Protein AF-A0A368ZW59-F1 (afdb_monomer)

Nearest PDB structures (foldseek):
  4uy3-assem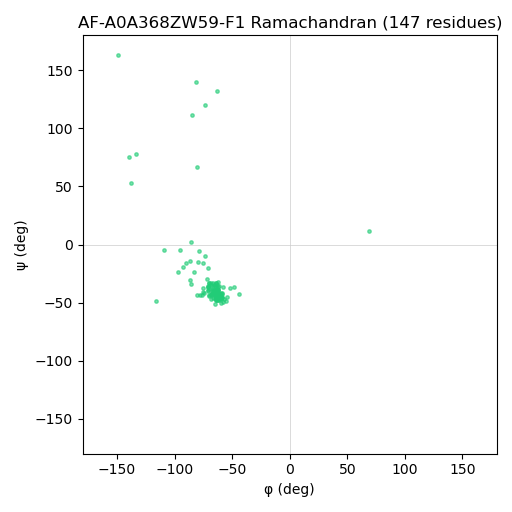bly1_A  TM=4.293E-01  e=5.725E+00  Staphylococcus aureus

Secondary structure (DSSP, 8-state):
--HHHHHHHHHS-SSHHHHHHHHHHHHHHHHHHHH-TT-HHHHHHHHHHHHHTT-HHHHHHHHHHHHHHHHHHHHHHHHHHHHHHHHHHHHHHHHHHHHHIIIIIHHHHHHH-TTS-HHHHHHHHHHHHHHHHHHHHHHHHHHHHHTT-

Sequence (149 aa):
MCIARACAMAGSPQSDENLMYAYETLAKANTMIHQSSQAGEITDALEFLMNSAGTMGLITSGKEQAQWHLDERRYKAEKRRSQVDRWLTAVFGIVGAAGLADLVVQPLLKATHPDWVDWFTGLSAFAFASLAVILFVILISVVNTIRKE

Solvent-accessible surface area (backbone atoms only — not comparable to full-atom values): 7930 Å² total; per-residue (Å²): 134,62,66,69,56,29,34,50,28,23,73,61,57,89,44,71,66,48,30,52,50,16,36,54,53,42,51,51,52,56,46,56,68,73,66,49,84,87,39,61,71,58,41,50,51,49,51,49,52,33,50,75,68,61,43,57,76,42,44,61,54,21,38,52,44,22,50,51,53,52,52,51,50,52,51,52,50,52,51,52,51,53,51,52,52,54,50,51,52,52,53,51,50,52,52,49,27,51,50,45,9,63,73,51,38,30,59,51,46,45,74,75,48,70,89,58,58,71,70,61,48,51,54,50,16,41,53,51,29,44,50,52,50,52,51,51,52,51,51,53,49,53,55,54,52,66,72,70,108

Organism: NCBI:txid491950

Structure (mmCIF, N/CA/C/O backbone):
data_AF-A0A368ZW59-F1
#
_entry.id   AF-A0A368ZW59-F1
#
loop_
_atom_site.group_PDB
_atom_site.id
_atom_site.type_symbol
_atom_site.label_atom_id
_atom_site.label_alt_id
_atom_site.label_comp_id
_atom_site.label_asym_id
_atom_site.label_entity_id
_atom_site.label_seq_id
_atom_site.pdbx_PDB_ins_code
_atom_site.Cartn_x
_atom_site.Cartn_y
_atom_site.Cartn_z
_atom_site.occupancy
_atom_site.B_iso_or_equiv
_atom_site.auth_seq_id
_atom_site.auth_comp_id
_atom_site.auth_asym_id
_atom_site.auth_atom_id
_atom_site.pdbx_PDB_model_num
ATOM 1 N N . MET A 1 1 ? -11.604 -4.730 34.213 1.00 49.47 1 MET A N 1
ATOM 2 C CA . MET A 1 1 ? -10.753 -4.166 33.137 1.00 49.47 1 MET A CA 1
ATOM 3 C C . MET A 1 1 ? -11.404 -2.876 32.655 1.00 49.47 1 MET A C 1
ATOM 5 O O . MET A 1 1 ? -12.592 -2.899 32.372 1.00 49.47 1 MET A O 1
ATOM 9 N N . CYS A 1 2 ? -10.691 -1.745 32.681 1.00 71.81 2 CYS A N 1
ATOM 10 C CA . CYS A 1 2 ? -11.314 -0.416 32.633 1.00 71.81 2 CYS A CA 1
ATOM 11 C C . CYS A 1 2 ? -11.594 0.052 31.199 1.00 71.81 2 CYS A C 1
ATOM 13 O O . CYS A 1 2 ? -10.662 0.410 30.481 1.00 71.81 2 CYS A O 1
ATOM 15 N N . ILE A 1 3 ? -12.873 0.132 30.826 1.00 72.31 3 ILE A N 1
ATOM 16 C CA . ILE A 1 3 ? -13.352 0.728 29.566 1.00 72.31 3 ILE A CA 1
ATOM 17 C C . ILE A 1 3 ? -12.775 2.144 29.380 1.00 72.31 3 ILE A C 1
ATOM 19 O O . ILE A 1 3 ? -12.308 2.483 28.300 1.00 72.31 3 ILE A O 1
ATOM 23 N N . ALA A 1 4 ? -12.653 2.922 30.462 1.00 70.38 4 ALA A N 1
ATOM 24 C CA . ALA A 1 4 ? -12.011 4.240 30.451 1.00 70.38 4 ALA A CA 1
ATOM 25 C C . ALA A 1 4 ? -10.543 4.217 29.971 1.00 70.38 4 ALA A C 1
ATOM 27 O O . ALA A 1 4 ? -10.104 5.116 29.256 1.00 70.38 4 ALA A O 1
ATOM 28 N N . ARG A 1 5 ? -9.777 3.170 30.314 1.00 78.62 5 ARG A N 1
ATOM 29 C CA . ARG A 1 5 ? -8.392 3.001 29.842 1.00 78.62 5 ARG A CA 1
ATOM 30 C C . ARG A 1 5 ? -8.359 2.653 28.354 1.00 78.62 5 ARG A C 1
ATOM 32 O O . ARG A 1 5 ? -7.472 3.130 27.656 1.00 78.62 5 ARG A O 1
ATOM 39 N N . ALA A 1 6 ? -9.327 1.873 27.872 1.00 76.50 6 ALA A N 1
ATOM 40 C CA . ALA A 1 6 ? -9.476 1.579 26.449 1.00 76.50 6 ALA A CA 1
ATOM 41 C C . ALA A 1 6 ? -9.859 2.834 25.642 1.00 76.50 6 ALA A C 1
ATOM 43 O O . ALA A 1 6 ? -9.247 3.086 24.608 1.00 76.50 6 ALA A O 1
ATOM 44 N N . CYS A 1 7 ? -10.768 3.678 26.148 1.00 71.94 7 CYS A N 1
ATOM 45 C CA . CYS A 1 7 ? -11.081 4.980 25.543 1.00 71.94 7 CYS A CA 1
ATOM 46 C C . CYS A 1 7 ? -9.842 5.892 25.472 1.00 71.94 7 CYS A C 1
ATOM 48 O O . CYS A 1 7 ? -9.573 6.488 24.433 1.00 71.94 7 CYS A O 1
ATOM 50 N N . ALA A 1 8 ? -9.041 5.960 26.542 1.00 77.94 8 ALA A N 1
ATOM 51 C CA . ALA A 1 8 ? -7.802 6.743 26.545 1.00 77.94 8 ALA A CA 1
ATOM 52 C C . ALA A 1 8 ? -6.758 6.197 25.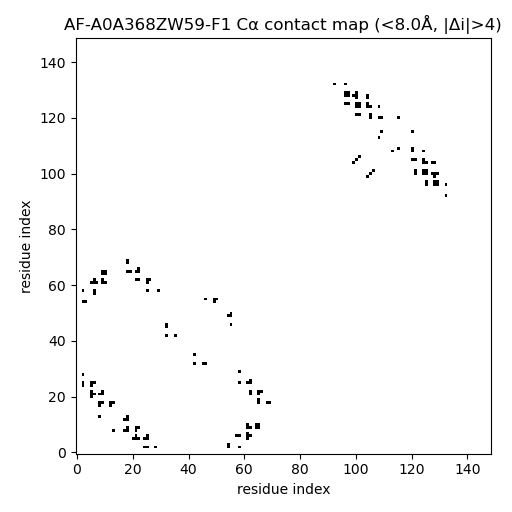549 1.00 77.94 8 ALA A C 1
ATOM 54 O O . ALA A 1 8 ? -6.115 6.963 24.833 1.00 77.94 8 ALA A O 1
ATOM 55 N N . MET A 1 9 ? -6.615 4.870 25.458 1.00 82.88 9 MET A N 1
ATOM 56 C CA . MET A 1 9 ? -5.727 4.217 24.487 1.00 82.88 9 MET A CA 1
ATOM 57 C C . MET A 1 9 ? -6.174 4.436 23.037 1.00 82.88 9 MET A C 1
ATOM 59 O O . MET A 1 9 ? -5.320 4.582 22.167 1.00 82.88 9 MET A O 1
ATOM 63 N N . ALA A 1 10 ? -7.482 4.498 22.780 1.00 74.19 10 ALA A N 1
ATOM 64 C CA . ALA A 1 10 ? -8.025 4.842 21.469 1.00 74.19 10 ALA A CA 1
ATOM 65 C C . ALA A 1 10 ? -7.761 6.311 21.090 1.00 74.19 10 ALA A C 1
ATOM 67 O O . ALA A 1 10 ? -7.502 6.605 19.924 1.00 74.19 10 ALA A O 1
ATOM 68 N N . GLY A 1 11 ? -7.783 7.220 22.073 1.00 72.88 11 GLY A N 1
ATOM 69 C CA . GLY A 1 11 ? -7.510 8.645 21.874 1.00 72.88 11 GLY A CA 1
ATOM 70 C C . GLY A 1 11 ? -6.041 8.970 21.582 1.00 72.88 11 GLY A C 1
ATOM 71 O O . GLY A 1 11 ? -5.750 9.858 20.781 1.00 72.88 11 GLY A O 1
ATOM 72 N N . SER A 1 12 ? -5.110 8.245 22.208 1.00 75.19 12 SER A N 1
ATOM 73 C CA . SER A 1 12 ? -3.664 8.431 22.029 1.00 75.19 12 SER A CA 1
ATOM 74 C C . SER A 1 12 ? -2.917 7.087 21.974 1.00 75.19 12 SER A C 1
ATOM 76 O O . SER A 1 12 ? -2.271 6.688 22.952 1.00 75.19 12 SER A O 1
ATOM 78 N N . PRO A 1 13 ? -2.999 6.352 20.852 1.00 74.19 13 PRO A N 1
ATOM 79 C CA . PRO A 1 13 ? -2.432 5.012 20.760 1.00 74.19 13 PRO A CA 1
ATOM 80 C C . PRO A 1 13 ? -0.899 5.041 20.679 1.00 74.19 13 PRO A C 1
ATOM 82 O O . PRO A 1 13 ? -0.321 5.572 19.731 1.00 74.19 13 PRO A O 1
ATOM 85 N N . GLN A 1 14 ? -0.236 4.408 21.653 1.00 79.00 14 GLN A N 1
ATOM 86 C CA . GLN A 1 14 ? 1.232 4.318 21.724 1.00 79.00 14 GLN A CA 1
ATOM 87 C C . GLN A 1 14 ? 1.830 3.184 20.868 1.00 79.00 14 GLN A C 1
ATOM 89 O O . GLN A 1 14 ? 2.990 3.262 20.477 1.00 79.00 14 GLN A O 1
ATOM 94 N N . SER A 1 15 ? 1.060 2.133 20.560 1.00 81.75 15 SER A N 1
ATOM 95 C CA . SER A 1 15 ? 1.490 0.989 19.734 1.00 81.75 15 SER A CA 1
ATOM 96 C C . SER A 1 15 ? 0.307 0.389 18.965 1.00 81.75 15 SER A C 1
ATOM 98 O O . SER A 1 15 ? -0.845 0.666 19.301 1.00 81.75 15 SER A O 1
ATOM 100 N N . ASP A 1 16 ? 0.579 -0.419 17.932 1.00 76.06 16 ASP A N 1
ATOM 101 C CA . ASP A 1 16 ? -0.464 -1.143 17.180 1.00 76.06 16 ASP A CA 1
ATOM 102 C C . ASP A 1 16 ? -1.231 -2.137 18.059 1.00 76.06 16 ASP A C 1
ATOM 104 O O . ASP A 1 16 ? -2.454 -2.230 17.978 1.00 76.06 16 ASP A O 1
ATOM 108 N N . GLU A 1 17 ? -0.528 -2.828 18.955 1.00 82.50 17 GLU A N 1
ATOM 109 C CA . GLU A 1 17 ? -1.119 -3.771 19.910 1.00 82.50 17 GLU A CA 1
ATOM 110 C C . GLU A 1 17 ? -2.097 -3.071 20.856 1.00 82.50 17 GLU A C 1
ATOM 112 O O . GLU A 1 17 ? -3.205 -3.556 21.075 1.00 82.50 17 GLU A O 1
ATOM 117 N N . ASN A 1 18 ? -1.729 -1.885 21.356 1.00 81.00 18 ASN A N 1
ATOM 118 C CA . ASN A 1 18 ? -2.595 -1.079 22.217 1.00 81.00 18 ASN A CA 1
ATOM 119 C C . ASN A 1 18 ? -3.861 -0.618 21.488 1.00 81.00 18 ASN A C 1
ATOM 121 O O . ASN A 1 18 ? -4.920 -0.491 22.097 1.00 81.00 18 ASN A O 1
ATOM 125 N N . LEU A 1 19 ? -3.749 -0.373 20.186 1.00 80.19 19 LEU A N 1
ATOM 126 C CA . LEU A 1 19 ? -4.836 0.102 19.345 1.00 80.19 19 LEU A CA 1
ATOM 127 C C . LEU A 1 19 ? -5.820 -1.030 19.021 1.00 80.19 19 LEU A C 1
ATOM 129 O O . LEU A 1 19 ? -7.029 -0.861 19.172 1.00 80.19 19 LEU A O 1
ATOM 133 N N . MET A 1 20 ? -5.298 -2.213 18.683 1.00 80.19 20 MET A N 1
ATOM 134 C CA . MET A 1 20 ? -6.100 -3.423 18.499 1.00 80.19 20 MET A CA 1
ATOM 135 C C . MET A 1 20 ? -6.800 -3.830 19.801 1.00 80.19 20 MET A C 1
ATOM 137 O O . MET A 1 20 ? -8.001 -4.093 19.805 1.00 80.19 20 MET A O 1
ATOM 141 N N . TYR A 1 21 ? -6.075 -3.795 20.922 1.00 83.62 21 TYR A N 1
ATOM 142 C CA . TYR A 1 21 ? -6.622 -4.080 22.246 1.00 83.62 21 TYR A CA 1
ATOM 143 C C . TYR A 1 21 ? -7.727 -3.088 22.640 1.00 83.62 21 TYR A C 1
ATOM 145 O O . TYR A 1 21 ? -8.784 -3.493 23.130 1.00 83.62 21 TYR A O 1
ATOM 153 N N . ALA A 1 22 ? -7.527 -1.788 22.398 1.00 79.38 22 ALA A N 1
ATOM 154 C CA . ALA A 1 22 ? -8.548 -0.770 22.642 1.00 79.38 22 ALA A CA 1
ATOM 155 C C . ALA A 1 22 ? -9.801 -1.009 21.786 1.00 79.38 22 ALA A C 1
ATOM 157 O O . ALA A 1 22 ? -10.914 -0.988 22.308 1.00 79.38 22 ALA A O 1
ATOM 158 N N . TYR A 1 23 ? -9.637 -1.310 20.496 1.00 79.94 23 TYR A N 1
ATOM 159 C CA . TYR A 1 23 ? -10.762 -1.608 19.611 1.00 79.94 23 TYR A CA 1
ATOM 160 C C . TYR A 1 23 ? -11.530 -2.863 20.048 1.00 79.94 23 TYR A C 1
ATOM 162 O O . TYR A 1 23 ? -12.754 -2.825 20.162 1.00 79.94 23 TYR A O 1
ATOM 170 N N . GLU A 1 24 ? -10.836 -3.965 20.345 1.00 82.62 24 GLU A N 1
ATOM 171 C CA . GLU A 1 24 ? -11.465 -5.227 20.747 1.00 82.62 24 GLU A CA 1
ATOM 172 C C . GLU A 1 24 ? -12.232 -5.084 22.069 1.00 82.62 24 GLU A C 1
ATOM 174 O O . GLU A 1 24 ? -13.356 -5.573 22.203 1.00 82.62 24 GLU A O 1
ATOM 179 N N . THR A 1 25 ? -11.653 -4.379 23.043 1.00 82.31 25 THR A N 1
ATOM 180 C CA . THR A 1 25 ? -12.299 -4.138 24.341 1.00 82.31 25 THR A CA 1
ATOM 181 C C . THR A 1 25 ? -13.523 -3.230 24.220 1.00 82.31 25 THR A C 1
ATOM 183 O O . THR A 1 25 ? -14.552 -3.530 24.828 1.00 82.31 25 THR A O 1
ATOM 186 N N . LEU A 1 26 ? -13.467 -2.178 23.395 1.00 79.06 26 LEU A N 1
ATOM 187 C CA . LEU A 1 26 ? -14.613 -1.301 23.126 1.00 79.06 26 LEU A CA 1
ATOM 188 C C . LEU A 1 26 ? -15.703 -2.003 22.304 1.00 79.06 26 LEU A C 1
ATOM 190 O O . LEU A 1 26 ? -16.888 -1.837 22.589 1.00 79.06 26 LEU A O 1
ATOM 194 N N . ALA A 1 27 ? -15.329 -2.832 21.327 1.00 78.12 27 ALA A N 1
ATOM 195 C CA . ALA A 1 27 ? -16.273 -3.623 20.546 1.00 78.12 27 ALA A CA 1
ATOM 196 C C . ALA A 1 27 ? -17.010 -4.643 21.424 1.00 78.12 27 ALA A C 1
ATOM 198 O O . ALA A 1 27 ? -18.237 -4.710 21.362 1.00 78.12 27 ALA A O 1
ATOM 199 N N . LYS A 1 28 ? -16.287 -5.366 22.293 1.00 80.94 28 LYS A N 1
ATOM 200 C CA . LYS A 1 28 ? -16.880 -6.297 23.267 1.00 80.94 28 LYS A CA 1
ATOM 201 C C . LYS A 1 28 ? -17.824 -5.583 24.234 1.00 80.94 28 LYS A C 1
ATOM 203 O O . LYS A 1 28 ? -18.932 -6.068 24.458 1.00 80.94 28 LYS A O 1
ATOM 208 N N . ALA A 1 29 ? -17.428 -4.420 24.757 1.00 74.38 29 ALA A N 1
ATOM 209 C CA . ALA A 1 29 ? -18.289 -3.612 25.620 1.00 74.38 29 ALA A CA 1
ATOM 210 C C . ALA A 1 29 ? -19.580 -3.200 24.893 1.00 74.38 29 ALA A C 1
ATOM 212 O O . ALA A 1 29 ? -20.670 -3.409 25.414 1.00 74.38 29 ALA A O 1
ATOM 213 N N . ASN A 1 30 ? -19.475 -2.718 23.651 1.00 72.19 30 ASN A N 1
ATOM 214 C CA . ASN A 1 30 ? -20.637 -2.331 22.854 1.00 72.19 30 ASN A CA 1
ATOM 215 C C . ASN A 1 30 ? -21.568 -3.519 22.547 1.00 72.19 30 ASN A C 1
ATOM 217 O O . ASN A 1 30 ? -22.787 -3.378 22.590 1.00 72.19 30 ASN A O 1
ATOM 221 N N . THR A 1 31 ? -21.017 -4.709 22.278 1.00 74.69 31 THR A N 1
ATOM 222 C CA . THR A 1 31 ? -21.835 -5.916 22.079 1.00 74.69 31 THR A CA 1
ATOM 223 C C . THR A 1 31 ? -22.538 -6.365 23.356 1.00 74.69 31 THR A C 1
ATOM 225 O O . THR A 1 31 ? -23.697 -6.753 23.284 1.00 74.69 31 THR A O 1
ATOM 228 N N . MET A 1 32 ? -21.896 -6.264 24.527 1.00 72.00 32 MET A N 1
ATOM 229 C CA . MET A 1 32 ? -22.517 -6.643 25.805 1.00 72.00 32 MET A CA 1
ATOM 230 C C . MET A 1 32 ? -23.715 -5.754 26.158 1.00 72.00 32 MET A C 1
ATOM 232 O O . MET A 1 32 ? -24.698 -6.263 26.686 1.00 72.00 32 MET A O 1
ATOM 236 N N . ILE A 1 33 ? -23.665 -4.465 25.807 1.00 68.31 33 ILE A N 1
ATOM 237 C CA . ILE A 1 33 ? -24.793 -3.536 25.988 1.00 68.31 33 ILE A CA 1
ATOM 238 C C . ILE A 1 33 ? -25.985 -3.943 25.103 1.00 68.31 33 ILE A C 1
ATOM 240 O O . ILE A 1 33 ? -27.127 -3.804 25.517 1.00 68.31 33 ILE A O 1
ATOM 244 N N . HIS A 1 34 ? -25.744 -4.454 23.890 1.00 64.94 34 HIS A N 1
ATOM 245 C CA . HIS A 1 34 ? -26.807 -4.725 22.908 1.00 64.94 34 HIS A CA 1
ATOM 246 C C . HIS A 1 34 ? -27.307 -6.185 22.864 1.00 64.94 34 HIS A C 1
ATOM 248 O O . HIS A 1 34 ? -28.424 -6.420 22.414 1.00 64.94 34 HIS A O 1
ATOM 254 N N . GLN A 1 35 ? -26.519 -7.182 23.293 1.00 60.75 35 GLN A N 1
ATOM 255 C CA . GLN A 1 35 ? -26.879 -8.612 23.177 1.00 60.75 35 GLN A CA 1
ATOM 256 C C . GLN A 1 35 ? -27.537 -9.232 24.418 1.00 60.75 35 GLN A C 1
ATOM 258 O O . GLN A 1 35 ? -27.966 -10.385 24.370 1.00 60.75 35 GLN A O 1
ATOM 263 N N . SER A 1 36 ? -27.654 -8.508 25.528 1.00 51.34 36 SER A N 1
ATOM 264 C CA . SER A 1 36 ? -28.235 -9.030 26.770 1.00 51.34 36 SER A CA 1
ATOM 265 C C . SER A 1 36 ? -29.775 -9.005 26.732 1.00 51.34 36 SER A C 1
ATOM 267 O O . SER A 1 36 ? -30.453 -8.297 27.467 1.00 51.34 36 SER A O 1
ATOM 269 N N . SER A 1 37 ? -30.355 -9.829 25.859 1.00 50.88 37 SER A N 1
ATOM 270 C CA . SER A 1 37 ? -31.807 -10.040 25.760 1.00 50.88 37 SER A CA 1
ATOM 271 C C . SER A 1 37 ? -32.385 -10.883 26.914 1.00 50.88 37 SER A C 1
ATOM 273 O O . SER A 1 37 ? -33.604 -10.991 27.022 1.00 50.88 37 SER A O 1
ATOM 275 N N . GLN A 1 38 ? -31.549 -11.500 27.761 1.00 52.22 38 GLN A N 1
ATOM 276 C CA . GLN A 1 38 ? -31.981 -12.341 28.893 1.00 52.22 38 GLN A CA 1
ATOM 277 C C . GLN A 1 38 ? -31.735 -11.723 30.277 1.00 52.22 38 GLN A C 1
ATOM 279 O O . GLN A 1 38 ? -32.160 -12.298 31.274 1.00 52.22 38 GLN A O 1
ATOM 284 N N . ALA A 1 39 ? -31.083 -10.563 30.360 1.00 59.94 39 ALA A N 1
ATOM 285 C CA . ALA A 1 39 ? -30.700 -9.961 31.633 1.00 59.94 39 ALA A CA 1
ATOM 286 C C . ALA A 1 39 ? -30.941 -8.446 31.634 1.00 59.94 39 ALA A C 1
ATOM 288 O O . ALA A 1 39 ? -30.032 -7.682 31.941 1.00 59.94 39 ALA A O 1
ATOM 289 N N . GLY A 1 40 ? -32.169 -8.028 31.296 1.00 60.59 40 GLY A N 1
ATOM 290 C CA . GLY A 1 40 ? -32.590 -6.619 31.237 1.00 60.59 40 GLY A CA 1
ATOM 291 C C . GLY A 1 40 ? -32.109 -5.786 32.431 1.00 60.59 40 GLY A C 1
ATOM 292 O O . GLY A 1 40 ? -31.544 -4.718 32.241 1.00 60.59 40 GLY A O 1
ATOM 293 N N . GLU A 1 41 ? -32.199 -6.347 33.638 1.00 61.31 41 GLU A N 1
ATOM 294 C CA . GLU A 1 41 ? -31.765 -5.717 34.892 1.00 61.31 41 GLU A CA 1
ATOM 295 C C . GLU A 1 41 ? -30.235 -5.553 35.005 1.00 61.31 41 GLU A C 1
ATOM 297 O O . GLU A 1 41 ? -29.744 -4.568 35.551 1.00 61.31 41 GLU A O 1
ATOM 302 N N . ILE A 1 42 ? -29.458 -6.484 34.440 1.00 62.09 42 ILE A N 1
ATOM 303 C CA . ILE A 1 42 ? -27.990 -6.403 34.399 1.00 62.09 42 ILE A CA 1
ATOM 304 C C . ILE A 1 42 ? -27.546 -5.389 33.343 1.00 62.09 42 ILE A C 1
ATOM 306 O O . ILE A 1 42 ? -26.591 -4.653 33.577 1.00 62.09 42 ILE A O 1
ATOM 310 N N . THR A 1 43 ? -28.239 -5.316 32.205 1.00 67.12 43 THR A N 1
ATOM 311 C CA . THR A 1 43 ? -28.009 -4.269 31.199 1.00 67.12 43 THR A CA 1
ATOM 312 C C . THR A 1 43 ? -28.336 -2.887 31.726 1.00 67.12 43 THR A C 1
ATOM 314 O O . THR A 1 43 ? -27.499 -2.008 31.573 1.00 67.12 43 THR A O 1
ATOM 317 N N . ASP A 1 44 ? -29.463 -2.708 32.414 1.00 66.19 44 ASP A N 1
ATOM 318 C CA . ASP A 1 44 ? -29.821 -1.425 33.023 1.00 66.19 44 ASP A CA 1
ATOM 319 C C . ASP A 1 44 ? -28.816 -1.024 34.107 1.00 66.19 44 ASP A C 1
ATOM 321 O O . ASP A 1 44 ? -28.387 0.128 34.163 1.00 66.19 44 ASP A O 1
ATOM 325 N N . ALA A 1 45 ? -28.369 -1.968 34.943 1.00 67.06 45 ALA A N 1
ATOM 326 C CA . ALA A 1 45 ? -27.340 -1.697 35.944 1.00 67.06 45 ALA A CA 1
ATOM 327 C C . ALA A 1 45 ? -25.988 -1.342 35.303 1.00 67.06 45 ALA A C 1
ATOM 329 O O . ALA A 1 45 ? -25.283 -0.449 35.779 1.00 67.06 45 ALA A O 1
ATOM 330 N N . LEU A 1 46 ? -25.617 -2.021 34.215 1.00 66.50 46 LEU A N 1
ATOM 331 C CA . LEU A 1 46 ? -24.381 -1.756 33.486 1.00 66.50 46 LEU A CA 1
ATOM 332 C C . LEU A 1 46 ? -24.446 -0.410 32.755 1.00 66.50 46 LEU A C 1
ATOM 334 O O . LEU A 1 46 ? -23.506 0.373 32.850 1.00 66.50 46 LEU A O 1
ATOM 338 N N . GLU A 1 47 ? -25.557 -0.108 32.091 1.00 68.31 47 GLU A N 1
ATOM 339 C CA . GLU A 1 47 ? -25.827 1.173 31.443 1.00 68.31 47 GLU A CA 1
ATOM 340 C C . GLU A 1 47 ? -25.823 2.310 32.468 1.00 68.31 47 GLU A C 1
ATOM 342 O O . GLU A 1 47 ? -25.135 3.310 32.269 1.00 68.31 47 GLU A O 1
ATOM 347 N N . PHE A 1 48 ? -26.471 2.126 33.620 1.00 67.19 48 PHE A N 1
ATOM 348 C CA . PHE A 1 48 ? -26.433 3.080 34.725 1.00 67.19 48 PHE A CA 1
ATOM 349 C C . PHE A 1 48 ? -25.004 3.315 35.232 1.00 67.19 48 PHE A C 1
ATOM 351 O O . PHE A 1 48 ? -24.581 4.463 35.378 1.00 67.19 48 PHE A O 1
ATOM 358 N N . LEU A 1 49 ? -24.217 2.256 35.444 1.00 63.69 49 LEU A N 1
ATOM 359 C CA . LEU A 1 49 ? -22.816 2.375 35.858 1.00 63.69 49 LEU A CA 1
ATOM 360 C C . LEU A 1 49 ? -21.965 3.086 34.797 1.00 63.69 49 LEU A C 1
ATOM 362 O O . LEU A 1 49 ? -21.171 3.964 35.131 1.00 63.69 49 LEU A O 1
ATOM 366 N N . MET A 1 50 ? -22.154 2.772 33.519 1.00 69.62 50 MET A N 1
ATOM 367 C CA . MET A 1 50 ? -21.412 3.377 32.411 1.00 69.62 50 MET A CA 1
ATOM 368 C C . MET A 1 50 ? -21.789 4.840 32.172 1.00 69.62 50 MET A C 1
ATOM 370 O O . MET A 1 50 ? -20.915 5.639 31.814 1.00 69.62 50 MET A O 1
ATOM 374 N N . ASN A 1 51 ? -23.052 5.195 32.413 1.00 72.62 51 ASN A N 1
ATOM 375 C CA . ASN A 1 51 ? -23.565 6.557 32.349 1.00 72.62 51 ASN A CA 1
ATOM 376 C C . ASN A 1 51 ? -23.113 7.380 33.571 1.00 72.62 51 ASN A C 1
ATOM 378 O O . ASN A 1 51 ? -22.632 8.497 33.412 1.00 72.62 51 ASN A O 1
ATOM 382 N N . SER A 1 52 ? -23.132 6.793 34.776 1.00 67.19 52 SER A N 1
ATOM 383 C CA . SER A 1 52 ? -22.605 7.420 36.003 1.00 67.19 52 SER A CA 1
ATOM 384 C C . SER A 1 52 ? -21.093 7.674 35.937 1.00 67.19 52 SER A C 1
ATOM 386 O O . SER A 1 52 ? -20.609 8.688 36.432 1.00 67.19 52 SER A O 1
ATOM 388 N N . ALA A 1 53 ? -20.349 6.799 35.253 1.00 65.38 53 ALA A N 1
ATOM 389 C CA . ALA A 1 53 ? -18.932 6.982 34.954 1.00 65.38 53 ALA A CA 1
ATOM 390 C C . ALA A 1 53 ? -18.667 7.940 33.770 1.00 65.38 53 ALA A C 1
ATOM 392 O O . ALA A 1 53 ? -17.508 8.211 33.460 1.00 65.38 53 ALA A O 1
ATOM 393 N N . GLY A 1 54 ? -19.706 8.418 33.069 1.00 70.00 54 GLY A N 1
ATOM 394 C CA . GLY A 1 54 ? -19.593 9.299 31.897 1.00 70.00 54 GLY A CA 1
ATOM 395 C C . GLY A 1 54 ? -18.990 8.643 30.648 1.00 70.00 54 GLY A C 1
ATOM 396 O O . GLY A 1 54 ? -18.639 9.327 29.690 1.00 70.00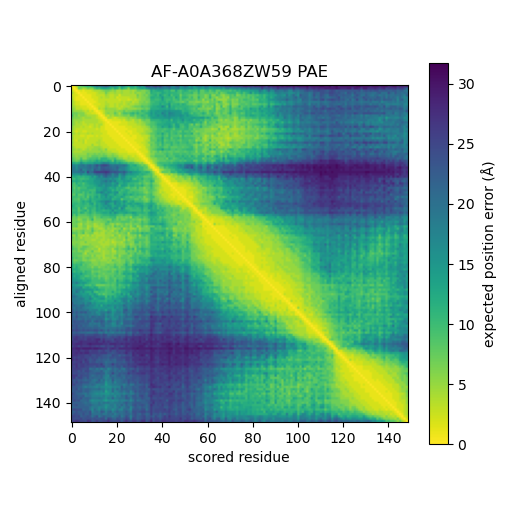 54 GLY A O 1
ATOM 397 N N . THR A 1 55 ? -18.848 7.317 30.638 1.00 67.75 55 THR A N 1
ATOM 398 C CA . THR A 1 55 ? -18.140 6.573 29.579 1.00 67.75 55 THR A CA 1
ATOM 399 C C . THR A 1 55 ? -19.032 6.128 28.424 1.00 67.75 55 THR A C 1
ATOM 401 O O . THR A 1 55 ? -18.515 5.824 27.354 1.00 67.75 55 THR A O 1
ATOM 404 N N . MET A 1 56 ? -20.357 6.146 28.595 1.00 69.19 56 MET A N 1
ATOM 405 C CA . MET A 1 56 ? -21.326 5.685 27.591 1.00 69.19 56 MET A CA 1
ATOM 406 C C . MET A 1 56 ? -21.154 6.396 26.231 1.00 69.19 56 MET A C 1
ATOM 408 O O . MET A 1 56 ? -21.021 5.743 25.200 1.00 69.19 56 MET A O 1
ATOM 412 N N . GLY A 1 57 ? -21.052 7.732 26.229 1.00 69.62 57 GLY A N 1
ATOM 413 C CA . GLY A 1 57 ? -20.821 8.526 25.008 1.00 69.62 57 GLY A CA 1
ATOM 414 C C . GLY A 1 57 ? -19.379 8.483 24.475 1.00 69.62 57 GLY A C 1
ATOM 415 O O . GLY A 1 57 ? -19.120 8.840 23.326 1.00 69.62 57 GLY A O 1
ATOM 416 N N . LEU A 1 58 ? -18.425 8.029 25.294 1.00 72.81 58 LEU A N 1
ATOM 417 C CA . LEU A 1 58 ? -17.003 7.935 24.938 1.00 72.81 58 LEU A CA 1
ATOM 418 C C . LEU A 1 58 ? -16.645 6.614 24.243 1.00 72.81 58 LEU A C 1
ATOM 420 O O . LEU A 1 58 ? -15.559 6.480 23.683 1.00 72.81 58 LEU A O 1
ATOM 424 N N . ILE A 1 59 ? -17.531 5.619 24.288 1.00 72.62 59 ILE A N 1
ATOM 425 C CA . ILE A 1 59 ? -17.278 4.301 23.694 1.00 72.62 59 ILE A CA 1
ATOM 426 C C . ILE A 1 59 ? -17.472 4.331 22.187 1.00 72.62 59 ILE A C 1
ATOM 428 O O . ILE A 1 59 ? -16.646 3.782 21.463 1.00 72.62 59 ILE A O 1
ATOM 432 N N . THR A 1 60 ? -18.529 4.986 21.709 1.00 74.38 60 THR A N 1
ATOM 433 C CA . THR A 1 60 ? -18.798 5.137 20.273 1.00 74.38 60 THR A CA 1
ATOM 434 C C . THR A 1 60 ? -17.708 5.975 19.610 1.00 74.38 60 THR A C 1
ATOM 436 O O . THR A 1 60 ? -17.061 5.508 18.676 1.00 74.38 60 THR A O 1
ATOM 439 N N . SER A 1 61 ? -17.417 7.149 20.175 1.00 77.38 61 SER A N 1
ATOM 440 C CA . SER A 1 61 ? -16.337 8.032 19.721 1.00 77.38 61 SER A CA 1
ATOM 441 C C . SER A 1 61 ? -14.957 7.378 19.829 1.00 77.38 61 SER A C 1
ATOM 443 O O . SER A 1 61 ? -14.178 7.426 18.880 1.00 77.38 61 SER A O 1
ATOM 445 N N . GLY A 1 62 ? -14.660 6.689 20.935 1.00 76.12 62 GLY A N 1
ATOM 446 C CA . GLY A 1 62 ? -13.408 5.948 21.098 1.00 76.12 62 GLY A CA 1
ATOM 447 C C . GLY A 1 62 ? -13.259 4.809 20.085 1.00 76.12 62 GLY A C 1
ATOM 448 O O . GLY A 1 62 ? -12.178 4.604 19.536 1.00 76.12 62 GLY A O 1
ATOM 449 N N . LYS A 1 63 ? -14.342 4.087 19.779 1.00 78.81 63 LYS A N 1
ATOM 450 C CA . LYS A 1 63 ? -14.341 3.023 18.768 1.00 78.81 63 LYS A CA 1
ATOM 451 C C . LYS A 1 63 ? -14.074 3.581 17.370 1.00 78.81 63 LYS A C 1
ATOM 453 O O . LYS A 1 63 ? -13.236 3.029 16.660 1.00 78.81 63 LYS A O 1
ATOM 458 N N . GLU A 1 64 ? -14.744 4.666 16.989 1.00 79.69 64 GLU A N 1
ATOM 459 C CA . GLU A 1 64 ? -14.522 5.339 15.703 1.00 79.69 64 GLU A CA 1
ATOM 460 C C . GLU A 1 64 ? -13.098 5.882 15.589 1.00 79.69 64 GLU A C 1
ATOM 462 O O . GLU A 1 64 ? -12.445 5.708 14.562 1.00 79.69 64 GLU A O 1
ATOM 467 N N . GLN A 1 65 ? -12.571 6.469 16.663 1.00 80.00 65 GLN A N 1
ATOM 468 C CA . GLN A 1 65 ? -11.211 6.989 16.688 1.00 80.00 65 GLN A CA 1
ATOM 469 C C . GLN A 1 65 ? -10.174 5.867 16.550 1.00 80.00 65 GLN A C 1
ATOM 471 O O . GLN A 1 65 ? -9.230 6.002 15.769 1.00 80.00 65 GLN A O 1
ATOM 476 N N . ALA A 1 66 ? -10.367 4.733 17.231 1.00 77.69 66 ALA A N 1
ATOM 477 C CA . ALA A 1 66 ? -9.526 3.552 17.049 1.00 77.69 66 ALA A CA 1
ATOM 478 C C . ALA A 1 66 ? -9.612 3.018 15.609 1.00 77.69 66 ALA A C 1
ATOM 480 O O . ALA A 1 66 ? -8.587 2.752 14.983 1.00 77.69 66 ALA A O 1
ATOM 481 N N . GLN A 1 67 ? -10.816 2.921 15.044 1.00 82.62 67 GLN A N 1
ATOM 482 C CA . GLN A 1 67 ? -11.011 2.446 13.676 1.00 82.62 67 GLN A CA 1
ATOM 483 C C . GLN A 1 67 ? -10.333 3.362 12.647 1.00 82.62 67 GLN A C 1
ATOM 485 O O . GLN A 1 67 ? -9.596 2.877 11.791 1.00 82.62 67 GLN A O 1
ATOM 490 N N . TRP A 1 68 ? -10.471 4.680 12.801 1.00 87.06 68 TRP A N 1
ATOM 491 C CA . TRP A 1 68 ? -9.773 5.666 11.977 1.00 87.06 68 TRP A CA 1
ATOM 492 C C . TRP A 1 68 ? -8.258 5.450 11.983 1.00 87.06 68 TRP A C 1
ATOM 494 O O . TRP A 1 68 ? -7.610 5.468 10.938 1.00 87.06 68 TRP A O 1
ATOM 504 N N . HIS A 1 69 ? -7.672 5.214 13.159 1.00 81.94 69 HIS A N 1
ATOM 505 C CA . HIS A 1 69 ? -6.231 5.015 13.251 1.00 81.94 69 HIS A CA 1
ATOM 506 C C . HIS A 1 69 ? -5.780 3.681 12.638 1.00 81.94 69 HIS A C 1
ATOM 508 O O . HIS A 1 69 ? -4.685 3.631 12.073 1.00 81.94 69 HIS A O 1
ATOM 514 N N . LEU A 1 70 ? -6.588 2.616 12.720 1.00 84.00 70 LEU A N 1
ATOM 515 C CA . LEU A 1 70 ? -6.307 1.353 12.023 1.00 84.00 70 LEU A CA 1
ATOM 516 C C . LEU A 1 70 ? -6.324 1.545 10.506 1.00 84.00 70 LEU A C 1
ATOM 518 O O . LEU A 1 70 ? -5.388 1.121 9.823 1.00 84.00 70 LEU A O 1
ATOM 522 N N . ASP A 1 71 ? -7.350 2.219 9.992 1.00 88.12 71 ASP A N 1
ATOM 523 C CA . ASP A 1 71 ? -7.508 2.460 8.559 1.00 88.12 71 ASP A CA 1
ATOM 524 C C . ASP A 1 71 ? -6.388 3.354 8.016 1.00 88.12 71 ASP A C 1
ATOM 526 O O . ASP A 1 71 ? -5.776 3.037 6.993 1.00 88.12 71 ASP A O 1
ATOM 530 N N . GLU A 1 72 ? -6.018 4.406 8.746 1.00 89.38 72 GLU A N 1
ATOM 531 C CA . GLU A 1 72 ? -4.913 5.293 8.379 1.00 89.38 72 GLU A CA 1
ATOM 532 C C . GLU A 1 72 ? -3.563 4.554 8.344 1.0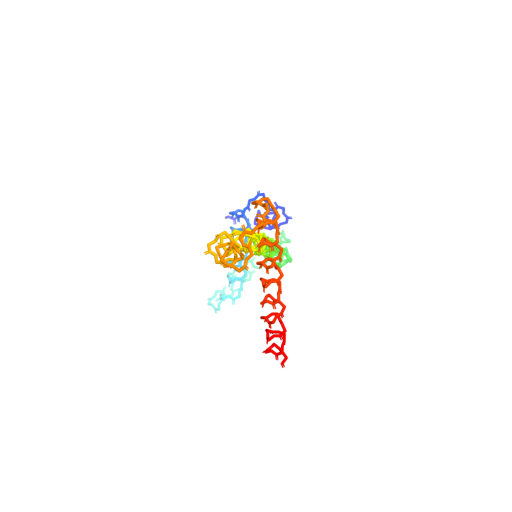0 89.38 72 GLU A C 1
ATOM 534 O O . GLU A 1 72 ? -2.732 4.778 7.455 1.00 89.38 72 GLU A O 1
ATOM 539 N N . ARG A 1 73 ? -3.321 3.634 9.288 1.00 84.94 73 ARG A N 1
ATOM 540 C CA . ARG A 1 73 ? -2.104 2.804 9.282 1.00 84.94 73 ARG A CA 1
ATOM 541 C C . ARG A 1 73 ? -2.105 1.816 8.123 1.00 84.94 73 ARG A C 1
ATOM 543 O O . ARG A 1 73 ? -1.081 1.686 7.450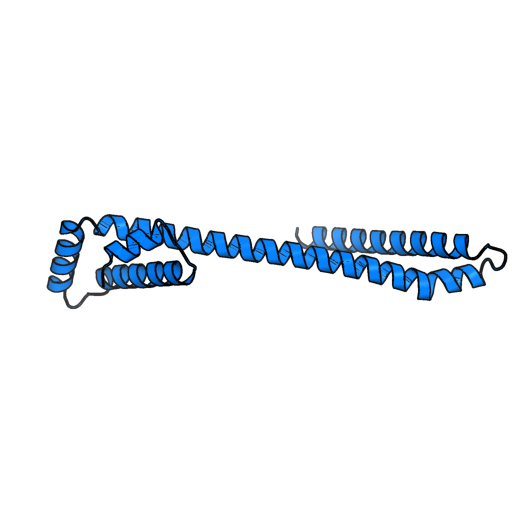 1.00 84.94 73 ARG A O 1
ATOM 550 N N . ARG A 1 74 ? -3.243 1.177 7.841 1.00 88.44 74 ARG A N 1
ATOM 551 C CA . ARG A 1 74 ? -3.399 0.277 6.692 1.00 88.44 74 ARG A CA 1
ATOM 552 C C . ARG A 1 74 ? -3.146 1.011 5.379 1.00 88.44 74 ARG A C 1
ATOM 554 O O . ARG A 1 74 ? -2.381 0.527 4.549 1.00 88.44 74 ARG A O 1
ATOM 561 N N . TYR A 1 75 ? -3.707 2.207 5.228 1.00 89.19 75 TYR A N 1
ATOM 562 C CA . TYR A 1 75 ? -3.478 3.057 4.066 1.00 89.19 75 TYR A CA 1
ATOM 563 C C . TYR A 1 75 ? -1.998 3.435 3.913 1.00 89.19 75 TYR A C 1
ATOM 565 O O . TYR A 1 75 ? -1.432 3.301 2.827 1.00 89.19 75 TYR A O 1
ATOM 573 N N . LYS A 1 76 ? -1.326 3.846 4.996 1.00 89.44 76 LYS A N 1
ATOM 574 C CA . LYS A 1 76 ? 0.115 4.157 4.971 1.00 89.44 76 LYS A CA 1
ATOM 575 C C . LYS A 1 76 ? 0.974 2.948 4.606 1.00 89.44 76 LYS A C 1
ATOM 577 O O . LYS A 1 76 ? 1.931 3.103 3.844 1.00 89.44 76 LYS A O 1
ATOM 582 N N . ALA A 1 77 ? 0.653 1.771 5.139 1.00 87.81 77 ALA A N 1
ATOM 583 C CA . ALA A 1 77 ? 1.361 0.535 4.827 1.00 87.81 77 ALA A CA 1
ATOM 584 C C . ALA A 1 77 ? 1.203 0.168 3.345 1.00 87.81 77 ALA A C 1
ATOM 586 O O . ALA A 1 77 ? 2.201 -0.058 2.659 1.00 87.81 77 ALA A O 1
ATOM 587 N N . GLU A 1 78 ? -0.026 0.209 2.829 1.00 88.94 78 GLU A N 1
ATOM 588 C CA . GLU A 1 78 ? -0.312 -0.078 1.422 1.00 88.94 78 GLU A CA 1
ATOM 589 C C . GLU A 1 78 ? 0.361 0.940 0.493 1.00 88.94 78 GLU A C 1
ATOM 591 O O . GLU A 1 78 ? 0.999 0.581 -0.496 1.00 88.94 78 GLU A O 1
ATOM 596 N N . LYS A 1 79 ? 0.336 2.226 0.861 1.00 87.19 79 LYS A N 1
ATOM 597 C CA . LYS A 1 79 ? 1.026 3.281 0.116 1.00 87.19 79 LYS A CA 1
ATOM 598 C C . LYS A 1 79 ? 2.532 3.035 0.050 1.00 87.19 79 LYS A C 1
ATOM 600 O O . LYS A 1 79 ? 3.104 3.138 -1.035 1.00 87.19 79 LYS A O 1
ATOM 605 N N . ARG A 1 80 ? 3.180 2.666 1.163 1.00 85.94 80 ARG A N 1
ATOM 606 C CA . ARG A 1 80 ? 4.611 2.307 1.165 1.00 85.94 80 ARG A CA 1
ATOM 607 C C . ARG A 1 80 ? 4.886 1.089 0.290 1.00 85.94 80 ARG A C 1
ATOM 609 O O . ARG A 1 80 ? 5.828 1.122 -0.494 1.00 85.94 80 ARG A O 1
ATOM 616 N N . ARG A 1 81 ? 4.049 0.052 0.373 1.00 86.31 81 ARG A N 1
ATOM 617 C CA . ARG A 1 81 ? 4.169 -1.143 -0.470 1.00 86.31 81 ARG A CA 1
ATOM 618 C C . ARG A 1 81 ? 4.087 -0.791 -1.955 1.00 86.31 81 ARG A C 1
ATOM 620 O O . ARG A 1 81 ? 4.951 -1.211 -2.716 1.00 86.31 81 ARG A O 1
ATOM 627 N N . SER A 1 82 ? 3.131 0.055 -2.344 1.00 85.06 82 SER A N 1
ATOM 628 C CA . SER A 1 82 ? 2.988 0.518 -3.730 1.00 85.06 82 SER A CA 1
ATOM 629 C C . SER A 1 82 ? 4.198 1.321 -4.224 1.00 85.06 82 SER A C 1
ATOM 631 O O . SER A 1 82 ? 4.603 1.197 -5.377 1.00 85.06 82 SER A O 1
ATOM 633 N N . GLN A 1 83 ? 4.816 2.126 -3.351 1.00 85.00 83 GLN A N 1
ATOM 634 C CA . GLN A 1 83 ? 6.023 2.881 -3.695 1.00 85.00 83 GLN A CA 1
ATOM 635 C C . GLN A 1 83 ? 7.219 1.953 -3.913 1.00 85.00 83 GLN A C 1
ATOM 637 O O . GLN A 1 83 ? 7.954 2.131 -4.883 1.00 85.00 83 GLN A O 1
ATOM 642 N N . VAL A 1 84 ? 7.392 0.957 -3.039 1.00 86.62 84 VAL A N 1
ATOM 643 C CA . VAL A 1 84 ? 8.458 -0.045 -3.164 1.00 86.62 84 VAL A CA 1
ATOM 644 C C . VAL A 1 84 ? 8.287 -0.859 -4.443 1.00 86.62 84 VAL A C 1
ATOM 646 O O . VAL A 1 84 ? 9.250 -1.025 -5.184 1.00 86.62 84 VAL A O 1
ATOM 649 N N . ASP A 1 85 ? 7.069 -1.301 -4.745 1.00 87.94 85 ASP A N 1
ATOM 650 C CA . ASP A 1 85 ? 6.774 -2.081 -5.949 1.00 87.94 85 ASP A CA 1
ATOM 651 C C . ASP A 1 85 ? 7.037 -1.282 -7.236 1.00 87.94 85 ASP A C 1
ATOM 653 O O . ASP A 1 85 ? 7.674 -1.763 -8.177 1.00 87.94 85 ASP A O 1
ATOM 657 N N . ARG A 1 86 ? 6.659 0.002 -7.248 1.00 82.44 86 ARG A N 1
ATOM 658 C CA . ARG A 1 86 ? 6.964 0.908 -8.362 1.00 82.44 86 ARG A CA 1
ATOM 659 C C . ARG A 1 86 ? 8.468 1.111 -8.543 1.00 82.44 86 ARG A C 1
ATOM 661 O O . ARG A 1 86 ? 8.938 1.185 -9.678 1.00 82.44 86 ARG A O 1
ATOM 668 N N . TRP A 1 87 ? 9.222 1.198 -7.447 1.00 86.69 87 TRP A N 1
ATOM 669 C CA . TRP A 1 87 ? 10.676 1.339 -7.502 1.00 86.69 87 TRP A CA 1
ATOM 670 C C . TRP A 1 87 ? 11.356 0.053 -7.981 1.00 86.69 87 TRP A C 1
ATOM 672 O O . TRP A 1 87 ? 12.204 0.114 -8.867 1.00 86.69 87 TRP A O 1
ATOM 682 N N . LEU A 1 88 ? 10.927 -1.112 -7.486 1.00 85.50 88 LEU A N 1
ATOM 683 C CA . LEU A 1 88 ? 11.389 -2.415 -7.971 1.00 85.50 88 LEU A CA 1
ATOM 684 C C . LEU A 1 88 ? 11.128 -2.570 -9.469 1.00 85.50 88 LEU A C 1
ATOM 686 O O . LEU A 1 88 ? 12.038 -2.918 -10.216 1.00 85.50 88 LEU A O 1
ATOM 690 N N . THR A 1 89 ? 9.920 -2.238 -9.921 1.00 86.94 89 THR A N 1
ATOM 691 C CA . THR A 1 89 ? 9.557 -2.278 -11.343 1.00 86.94 89 THR A CA 1
ATOM 692 C C . THR A 1 89 ? 10.461 -1.371 -12.179 1.00 86.94 89 THR A C 1
ATOM 694 O O . THR A 1 89 ? 10.914 -1.773 -13.248 1.00 86.94 89 THR A O 1
ATOM 697 N N . ALA A 1 90 ? 10.779 -0.168 -11.691 1.00 82.00 90 ALA A N 1
ATOM 698 C CA . ALA A 1 90 ? 11.694 0.738 -12.380 1.00 82.00 90 ALA A CA 1
ATOM 699 C C . ALA A 1 90 ? 13.117 0.160 -12.478 1.00 82.00 90 ALA A C 1
ATOM 701 O O . ALA A 1 90 ? 13.710 0.180 -13.555 1.00 82.00 90 ALA A O 1
ATOM 702 N N . VAL A 1 91 ? 13.649 -0.399 -11.386 1.00 82.94 91 VAL A N 1
ATOM 703 C CA . VAL A 1 91 ? 14.991 -1.005 -11.363 1.00 82.94 91 VAL A CA 1
ATOM 704 C C . VAL A 1 91 ? 15.061 -2.215 -12.297 1.00 82.94 91 VAL A C 1
ATOM 706 O O . VAL A 1 91 ? 15.964 -2.287 -13.130 1.00 82.94 91 VAL A O 1
ATOM 709 N N . PHE A 1 92 ? 14.090 -3.129 -12.227 1.00 82.50 92 PHE A N 1
ATOM 710 C CA . PHE A 1 92 ? 14.026 -4.277 -13.136 1.00 82.50 92 PHE A CA 1
ATOM 711 C C . PHE A 1 92 ? 13.836 -3.856 -14.594 1.00 82.50 92 PHE A C 1
ATOM 713 O O . PHE A 1 92 ? 14.424 -4.472 -15.479 1.00 82.50 92 PHE A O 1
ATOM 720 N N . GLY A 1 93 ? 13.084 -2.783 -14.855 1.00 81.25 93 GLY A N 1
ATOM 721 C CA . GLY A 1 93 ? 12.951 -2.205 -16.191 1.00 81.25 93 GLY A CA 1
ATOM 722 C C . GLY A 1 93 ? 14.284 -1.705 -16.754 1.00 81.25 93 GLY A C 1
ATOM 723 O O . GLY A 1 93 ? 14.606 -1.995 -17.904 1.00 81.25 93 GLY A O 1
ATOM 724 N N . ILE A 1 94 ? 15.094 -1.017 -15.942 1.00 75.06 94 ILE A N 1
ATOM 725 C CA . ILE A 1 94 ? 16.426 -0.535 -16.346 1.00 75.06 94 ILE A CA 1
ATOM 726 C C . ILE A 1 94 ? 17.381 -1.708 -16.596 1.00 75.06 94 ILE A C 1
ATOM 728 O O . ILE A 1 94 ? 18.062 -1.734 -17.619 1.00 75.06 94 ILE A O 1
ATOM 732 N N . VAL A 1 95 ? 17.408 -2.697 -15.698 1.00 80.56 95 VAL A N 1
ATOM 733 C CA . VAL A 1 95 ? 18.243 -3.900 -15.857 1.00 80.56 95 VAL A CA 1
ATOM 734 C C . VAL A 1 95 ? 17.825 -4.695 -17.096 1.00 80.56 95 VAL A C 1
ATOM 736 O O . VAL A 1 95 ? 18.681 -5.130 -17.861 1.00 80.56 95 VAL A O 1
ATOM 739 N N . GLY A 1 96 ? 16.520 -4.834 -17.340 1.00 78.94 96 GLY A N 1
ATOM 740 C CA . GLY A 1 96 ? 15.990 -5.471 -18.543 1.00 78.94 96 GLY A CA 1
ATOM 741 C C . GLY A 1 96 ? 16.389 -4.732 -19.821 1.00 78.94 96 GLY A C 1
ATOM 742 O O . GLY A 1 96 ? 16.831 -5.367 -20.774 1.00 78.94 96 GLY A O 1
ATOM 743 N N 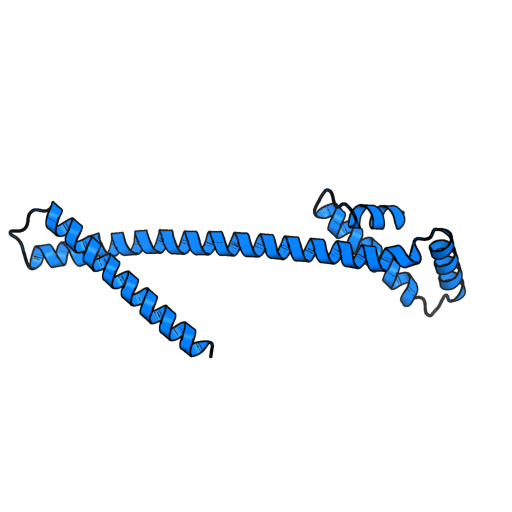. ALA A 1 97 ? 16.305 -3.397 -19.834 1.00 75.12 97 ALA A N 1
ATOM 744 C CA . ALA A 1 97 ? 16.727 -2.578 -20.971 1.00 75.12 97 ALA A CA 1
ATOM 745 C C . ALA A 1 97 ? 18.234 -2.702 -21.247 1.00 75.12 97 ALA A C 1
ATOM 747 O O . ALA A 1 97 ? 18.638 -2.846 -22.399 1.00 75.12 97 ALA A O 1
ATOM 748 N N . ALA A 1 98 ? 19.059 -2.695 -20.196 1.00 74.50 98 ALA A N 1
ATOM 749 C CA . ALA A 1 98 ? 20.502 -2.886 -20.312 1.00 74.50 98 ALA A CA 1
ATOM 750 C C . ALA A 1 98 ? 20.854 -4.293 -20.826 1.00 74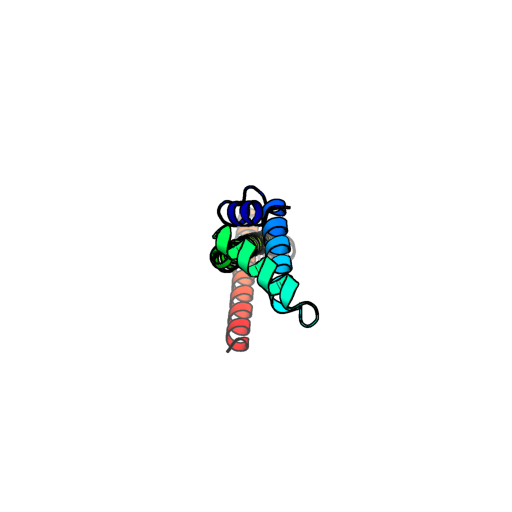.50 98 ALA A C 1
ATOM 752 O O . ALA A 1 98 ? 21.664 -4.423 -21.738 1.00 74.50 98 ALA A O 1
ATOM 753 N N . GLY A 1 99 ? 20.196 -5.337 -20.310 1.00 76.75 99 GLY A N 1
ATOM 754 C CA . GLY A 1 99 ? 20.381 -6.707 -20.794 1.00 76.75 99 GLY A CA 1
ATOM 755 C C . GLY A 1 99 ? 19.976 -6.875 -22.262 1.00 76.75 99 GLY A C 1
ATOM 756 O O . GLY A 1 99 ? 20.674 -7.535 -23.023 1.00 76.75 99 GLY A O 1
ATOM 757 N N . LEU A 1 100 ? 18.886 -6.234 -22.695 1.00 72.88 100 LEU A N 1
ATOM 758 C CA . LEU A 1 100 ? 18.450 -6.253 -24.095 1.00 72.88 100 LEU A CA 1
ATOM 759 C C . LEU A 1 100 ? 19.456 -5.518 -25.001 1.00 72.88 100 LEU A C 1
ATOM 761 O O . LEU A 1 100 ? 19.770 -5.997 -26.093 1.00 72.88 100 LEU A O 1
ATOM 765 N N . ALA A 1 101 ? 20.007 -4.397 -24.526 1.00 71.56 101 ALA A N 1
ATOM 766 C CA . ALA A 1 101 ? 21.043 -3.653 -25.235 1.00 71.56 101 ALA A CA 1
ATOM 767 C C . ALA A 1 101 ? 22.297 -4.505 -25.479 1.00 71.56 101 ALA A C 1
ATOM 769 O O . ALA A 1 101 ? 22.756 -4.594 -26.617 1.00 71.56 101 ALA A O 1
ATOM 770 N N . ASP A 1 102 ? 22.804 -5.153 -24.430 1.00 72.94 102 ASP A N 1
ATOM 771 C CA . ASP A 1 102 ? 24.071 -5.889 -24.456 1.00 72.94 102 ASP A CA 1
ATOM 772 C C . ASP A 1 102 ? 23.943 -7.232 -25.206 1.00 72.94 102 ASP A C 1
ATOM 774 O O . ASP A 1 102 ? 24.786 -7.578 -26.032 1.00 72.94 102 ASP A O 1
ATOM 778 N N . LEU A 1 103 ? 22.837 -7.971 -25.014 1.00 72.44 103 LEU A N 1
ATOM 779 C CA . LEU A 1 103 ? 22.672 -9.305 -25.612 1.00 72.44 103 LEU A CA 1
ATOM 780 C C . LEU A 1 103 ? 22.103 -9.307 -27.036 1.00 72.44 103 LEU A C 1
ATOM 782 O O . LEU A 1 103 ? 22.382 -10.240 -27.787 1.00 72.44 103 LEU A O 1
ATOM 786 N N . VAL A 1 104 ? 21.267 -8.334 -27.409 1.00 70.50 104 VAL A N 1
ATOM 787 C CA . VAL A 1 104 ? 20.542 -8.371 -28.694 1.00 70.50 104 VAL A CA 1
ATOM 788 C C . VAL A 1 104 ? 20.971 -7.233 -29.600 1.00 70.50 104 VAL A C 1
ATOM 790 O O . VAL A 1 104 ? 21.274 -7.453 -30.768 1.00 70.50 104 VAL A O 1
ATOM 793 N N . VAL A 1 105 ? 21.007 -6.010 -29.078 1.00 68.50 105 VAL A N 1
ATOM 794 C CA . VAL A 1 105 ? 21.164 -4.821 -29.920 1.00 68.50 105 VAL A CA 1
ATOM 795 C C . VAL A 1 105 ? 22.630 -4.602 -30.305 1.00 68.50 105 VAL A C 1
ATOM 797 O O . VAL A 1 105 ? 22.927 -4.377 -31.476 1.00 68.50 105 VAL A O 1
ATOM 800 N N . GLN A 1 106 ? 23.561 -4.746 -29.362 1.00 70.88 106 GLN A N 1
ATOM 801 C CA . GLN A 1 106 ? 24.995 -4.585 -29.600 1.00 70.88 106 GLN A CA 1
ATOM 802 C C . GLN A 1 106 ? 25.592 -5.596 -30.602 1.00 70.88 106 GLN A C 1
ATOM 804 O O . GLN A 1 106 ? 26.287 -5.149 -31.521 1.00 70.88 106 GLN A O 1
ATOM 809 N N . PRO A 1 107 ? 25.337 -6.921 -30.521 1.00 71.06 107 PRO A N 1
ATOM 810 C CA . PRO A 1 107 ? 25.851 -7.860 -31.522 1.00 71.06 107 PRO A CA 1
ATOM 811 C C . PRO A 1 107 ? 25.220 -7.651 -32.905 1.00 71.06 107 PRO A C 1
ATOM 813 O O . PRO A 1 107 ? 25.899 -7.812 -33.918 1.00 71.06 107 PRO A O 1
ATOM 816 N N . LEU A 1 108 ? 23.952 -7.237 -32.962 1.00 72.38 108 LEU A N 1
ATOM 817 C CA . LEU A 1 108 ? 23.243 -6.985 -34.217 1.00 72.38 108 LEU A CA 1
ATOM 818 C C . LEU A 1 108 ? 23.776 -5.725 -34.918 1.00 72.38 108 LEU A C 1
ATOM 820 O O . LEU A 1 108 ? 24.025 -5.757 -36.121 1.00 72.38 108 LEU A O 1
ATOM 824 N N . LEU A 1 109 ? 24.071 -4.662 -34.159 1.00 64.88 109 LEU A N 1
ATOM 825 C CA . LEU A 1 109 ? 24.740 -3.457 -34.666 1.00 64.88 109 LEU A CA 1
ATOM 826 C C . LEU A 1 109 ? 26.160 -3.737 -35.161 1.00 64.88 109 LEU A C 1
ATOM 828 O O . LEU A 1 109 ? 26.515 -3.269 -36.242 1.00 64.88 109 LEU A O 1
ATOM 832 N N . LYS A 1 110 ? 26.946 -4.534 -34.424 1.00 69.12 110 LYS A N 1
ATOM 833 C CA . LYS A 1 110 ? 28.289 -4.955 -34.861 1.00 69.12 110 LYS A CA 1
ATOM 834 C C . LYS A 1 110 ? 28.258 -5.774 -36.151 1.00 69.12 110 LYS A C 1
ATOM 836 O O . LYS A 1 110 ? 29.148 -5.623 -36.980 1.00 69.12 110 LYS A O 1
ATOM 841 N N . ALA A 1 111 ? 27.236 -6.609 -36.344 1.00 71.50 111 ALA A N 1
ATOM 842 C CA . ALA A 1 111 ? 27.066 -7.381 -37.573 1.00 71.50 111 ALA A CA 1
ATOM 843 C C . ALA A 1 111 ? 26.714 -6.497 -38.782 1.00 71.50 111 ALA A C 1
ATOM 845 O O . ALA A 1 111 ? 27.146 -6.780 -39.897 1.00 71.50 111 ALA A O 1
ATOM 846 N N . THR A 1 112 ? 25.947 -5.421 -38.578 1.00 71.81 112 THR A N 1
ATOM 847 C CA . THR A 1 112 ? 25.558 -4.508 -39.661 1.00 71.81 112 THR A CA 1
ATOM 848 C C . THR A 1 112 ? 26.584 -3.418 -39.956 1.00 71.81 112 THR A C 1
ATOM 850 O O . THR A 1 112 ? 26.684 -2.999 -41.106 1.00 71.81 112 THR A O 1
ATOM 853 N N . HIS A 1 113 ? 27.302 -2.906 -38.951 1.00 61.31 113 HIS A N 1
ATOM 854 C CA . HIS A 1 113 ? 28.242 -1.781 -39.067 1.00 61.31 113 HIS A CA 1
ATOM 855 C C . HIS A 1 113 ? 29.562 -2.124 -38.345 1.00 61.31 113 HIS A C 1
ATOM 857 O O . HIS A 1 113 ? 29.791 -1.663 -37.225 1.00 61.31 113 HIS A O 1
ATOM 863 N N . PRO A 1 114 ? 30.432 -2.942 -38.966 1.00 66.25 114 PRO A N 1
ATOM 864 C CA . PRO A 1 114 ? 31.650 -3.450 -38.328 1.00 66.25 114 PRO A CA 1
ATOM 865 C C . PRO A 1 114 ? 32.741 -2.385 -38.126 1.00 66.25 114 PRO A C 1
ATOM 867 O O . PRO A 1 114 ? 33.596 -2.556 -37.264 1.00 66.25 114 PRO A O 1
ATOM 870 N N . ASP A 1 115 ? 32.697 -1.277 -38.874 1.00 69.81 115 ASP A N 1
ATOM 871 C CA . ASP A 1 115 ? 33.721 -0.219 -38.841 1.00 69.81 115 ASP A CA 1
ATOM 872 C C . ASP A 1 115 ? 33.494 0.839 -37.741 1.00 69.81 115 ASP A C 1
ATOM 874 O O . ASP A 1 115 ? 34.234 1.820 -37.641 1.00 69.81 115 ASP A O 1
ATOM 878 N N . TRP A 1 116 ? 32.450 0.690 -36.918 1.00 66.44 116 TRP A N 1
ATOM 879 C CA . TRP A 1 116 ? 32.163 1.630 -35.834 1.00 66.44 116 TRP A CA 1
ATOM 880 C C . TRP A 1 116 ? 33.012 1.358 -34.590 1.00 66.44 116 TRP A C 1
ATOM 882 O O . TRP A 1 116 ? 33.207 0.223 -34.166 1.00 66.44 116 TRP A O 1
ATOM 892 N N . VAL A 1 117 ? 33.475 2.438 -33.959 1.00 70.00 117 VAL A N 1
ATOM 893 C CA . VAL A 1 117 ? 34.223 2.385 -32.697 1.00 70.00 117 VAL A CA 1
ATOM 894 C C . VAL A 1 117 ? 33.328 1.805 -31.595 1.00 70.00 117 VAL A C 1
ATOM 896 O O . VAL A 1 117 ? 32.208 2.279 -31.400 1.00 70.00 117 VAL A O 1
ATOM 899 N N . ASP A 1 118 ? 33.845 0.831 -30.837 1.00 68.25 118 ASP A N 1
ATOM 900 C CA . ASP A 1 118 ? 33.100 0.027 -29.850 1.00 68.25 118 ASP A CA 1
ATOM 901 C C . ASP A 1 118 ? 32.226 0.845 -28.877 1.00 68.25 118 ASP A C 1
ATOM 903 O O . ASP A 1 118 ? 31.107 0.448 -28.536 1.00 68.25 118 ASP A O 1
ATOM 907 N N . TRP A 1 119 ? 32.702 2.024 -28.467 1.00 69.94 119 TRP A N 1
ATOM 908 C CA . TRP A 1 119 ? 31.965 2.936 -27.589 1.00 69.94 119 TRP A CA 1
ATOM 909 C C . TRP A 1 119 ? 30.682 3.494 -28.234 1.00 69.94 119 TRP A C 1
ATOM 911 O O . TRP A 1 119 ? 29.647 3.596 -27.576 1.00 69.94 119 TRP A O 1
ATOM 921 N N . PHE A 1 120 ? 30.717 3.817 -29.532 1.00 72.44 120 PHE A N 1
ATOM 922 C CA . PHE A 1 120 ? 29.563 4.348 -30.266 1.00 72.44 120 PHE A CA 1
ATOM 923 C C . PHE A 1 120 ? 28.487 3.280 -30.488 1.00 72.44 120 PHE A C 1
ATOM 925 O O . PHE A 1 120 ? 27.299 3.579 -30.377 1.00 72.44 120 PHE A O 1
ATOM 932 N N . THR A 1 121 ? 28.893 2.029 -30.733 1.00 72.38 121 THR A N 1
ATOM 933 C CA . THR A 1 121 ? 27.976 0.880 -30.824 1.00 72.38 121 THR A CA 1
ATOM 934 C C . THR A 1 121 ? 27.303 0.543 -29.498 1.00 72.38 121 THR A C 1
ATOM 936 O O . THR A 1 121 ? 26.123 0.209 -29.492 1.00 72.38 121 THR A O 1
ATOM 939 N N . GLY A 1 122 ? 28.009 0.657 -28.367 1.00 68.19 122 GLY A N 1
ATOM 940 C CA . GLY A 1 122 ? 27.403 0.434 -27.049 1.00 68.19 122 GLY A CA 1
ATOM 941 C C . GLY A 1 122 ? 26.368 1.508 -26.696 1.00 68.19 122 GLY A C 1
ATOM 942 O O . GLY A 1 122 ? 25.271 1.201 -26.229 1.00 68.19 122 GLY A O 1
ATOM 943 N N . LEU A 1 123 ? 26.683 2.778 -26.977 1.00 75.62 123 LEU A N 1
ATOM 944 C CA . LEU A 1 123 ? 25.809 3.906 -26.648 1.00 75.62 123 LEU A CA 1
ATOM 945 C C . LEU A 1 123 ? 24.554 3.947 -27.534 1.00 75.62 123 LEU A C 1
ATOM 947 O O . LEU A 1 123 ? 23.455 4.198 -27.035 1.00 75.62 123 LEU A O 1
ATOM 951 N N . SER A 1 124 ? 24.692 3.636 -28.827 1.00 73.75 124 SER A N 1
ATOM 952 C CA . SER A 1 124 ? 23.544 3.500 -29.728 1.00 73.75 124 SER A CA 1
ATOM 953 C C . SER A 1 124 ? 22.675 2.299 -29.355 1.00 73.75 124 SER A C 1
ATOM 955 O O . SER A 1 124 ? 21.452 2.430 -29.322 1.00 73.75 124 SER A O 1
ATOM 957 N N . ALA A 1 125 ? 23.276 1.164 -28.982 1.00 72.06 125 ALA A N 1
ATOM 958 C CA . ALA A 1 125 ? 22.531 -0.012 -28.553 1.00 72.06 125 ALA A CA 1
ATOM 959 C C . ALA A 1 125 ? 21.689 0.250 -27.297 1.00 72.06 125 ALA A C 1
ATOM 961 O O . ALA A 1 125 ? 20.512 -0.114 -27.250 1.00 72.06 125 ALA A O 1
ATOM 962 N N . PHE A 1 126 ? 22.252 0.958 -26.317 1.00 72.88 126 PHE A N 1
ATOM 963 C CA . PHE A 1 126 ? 21.524 1.377 -25.123 1.00 72.88 126 PHE A CA 1
ATOM 964 C C . PHE A 1 126 ? 20.385 2.362 -25.442 1.00 72.88 126 PHE A C 1
ATOM 966 O O . PHE A 1 126 ? 19.273 2.229 -24.922 1.00 72.88 126 PHE A O 1
ATOM 973 N N . ALA A 1 127 ? 20.619 3.327 -26.337 1.00 80.31 127 ALA A N 1
ATOM 974 C CA . ALA A 1 127 ? 19.589 4.268 -26.778 1.00 80.31 127 ALA A CA 1
ATOM 975 C C . ALA A 1 127 ? 18.426 3.559 -27.502 1.00 80.31 127 ALA A C 1
ATOM 977 O O . ALA A 1 127 ? 17.263 3.824 -27.205 1.00 80.31 127 ALA A O 1
ATOM 978 N N . PHE A 1 128 ? 18.717 2.608 -28.393 1.00 77.50 128 PHE A N 1
ATOM 979 C CA . PHE A 1 128 ? 17.684 1.834 -29.087 1.00 77.50 128 PHE A CA 1
ATOM 980 C C . PHE A 1 128 ? 16.907 0.915 -28.141 1.00 77.50 128 PHE A C 1
ATOM 982 O O . PHE A 1 128 ? 15.678 0.870 -28.208 1.00 77.50 128 PHE A O 1
ATOM 989 N N . ALA A 1 129 ? 17.595 0.219 -27.232 1.00 75.88 129 ALA A N 1
ATOM 990 C CA . ALA A 1 129 ? 16.945 -0.650 -26.255 1.00 75.88 129 ALA A CA 1
ATOM 991 C C . ALA A 1 129 ? 16.049 0.145 -25.293 1.00 75.88 129 ALA A C 1
ATOM 993 O O . ALA A 1 129 ? 14.907 -0.245 -25.049 1.00 75.88 129 ALA A O 1
ATOM 994 N N . SER A 1 130 ? 16.523 1.289 -24.789 1.00 77.31 130 SER A N 1
ATOM 995 C CA . SER A 1 130 ? 15.719 2.154 -23.918 1.00 77.31 130 SER A CA 1
ATOM 996 C C . SER A 1 130 ? 14.493 2.723 -24.637 1.00 77.31 130 SER A C 1
ATOM 998 O O . SER A 1 130 ? 13.399 2.691 -24.074 1.00 77.31 130 SER A O 1
ATOM 1000 N N . LEU A 1 131 ? 14.631 3.160 -25.894 1.00 83.19 131 LEU A N 1
ATOM 1001 C CA . LEU A 1 131 ? 13.506 3.647 -26.697 1.00 83.19 131 LEU A CA 1
ATOM 1002 C C . LEU A 1 131 ? 12.470 2.543 -26.931 1.00 83.19 131 LEU A C 1
ATOM 1004 O O . LEU A 1 131 ? 11.279 2.776 -26.728 1.00 83.19 131 LEU A O 1
ATOM 1008 N N . ALA A 1 132 ? 12.909 1.333 -27.287 1.00 79.81 132 ALA A N 1
ATOM 1009 C CA . ALA A 1 132 ? 12.020 0.188 -27.466 1.00 79.81 132 ALA A CA 1
ATOM 1010 C C . ALA A 1 132 ? 11.239 -0.132 -26.180 1.00 79.81 132 ALA A C 1
ATOM 1012 O O . ALA A 1 132 ? 10.019 -0.293 -26.224 1.00 79.81 132 ALA A O 1
ATOM 1013 N N . VAL A 1 133 ? 11.913 -0.153 -25.024 1.00 81.19 133 VAL A N 1
ATOM 1014 C CA . VAL A 1 133 ? 11.268 -0.383 -23.721 1.00 81.19 133 VAL A CA 1
ATOM 1015 C C . VAL A 1 133 ? 10.248 0.712 -23.400 1.00 81.19 133 VAL A C 1
ATOM 1017 O O . VAL A 1 133 ? 9.131 0.393 -22.998 1.00 81.19 133 VAL A O 1
ATOM 1020 N N . ILE A 1 134 ? 10.575 1.988 -23.631 1.00 84.12 134 ILE A N 1
ATOM 1021 C CA . ILE A 1 13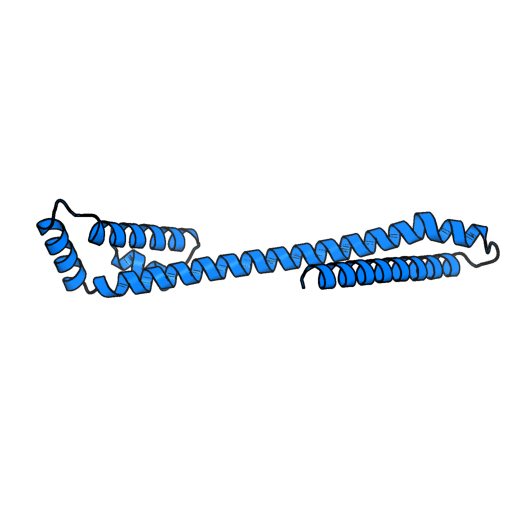4 ? 9.632 3.104 -23.442 1.00 84.12 134 ILE A CA 1
ATOM 1022 C C . ILE A 1 134 ? 8.391 2.921 -24.326 1.00 84.12 134 ILE A C 1
ATOM 1024 O O . ILE A 1 134 ? 7.269 3.105 -23.856 1.00 84.12 134 ILE A O 1
ATOM 1028 N N . LEU A 1 135 ? 8.574 2.507 -25.580 1.00 86.00 135 LEU A N 1
ATOM 1029 C CA . LEU A 1 135 ? 7.482 2.282 -26.526 1.00 86.00 135 LEU A CA 1
ATOM 1030 C C . LEU A 1 135 ? 6.550 1.153 -26.052 1.00 86.00 135 LEU A C 1
ATOM 1032 O O . LEU A 1 135 ? 5.330 1.320 -26.057 1.00 86.00 135 LEU A O 1
ATOM 1036 N N . PHE A 1 136 ? 7.109 0.045 -25.554 1.00 82.12 136 PHE A N 1
ATOM 1037 C CA . PHE A 1 136 ? 6.327 -1.037 -24.947 1.00 82.12 136 PHE A CA 1
ATOM 1038 C C . PHE A 1 136 ? 5.562 -0.581 -23.703 1.00 82.12 136 PHE A C 1
ATOM 1040 O O . PHE A 1 136 ? 4.385 -0.912 -23.558 1.00 82.12 136 PHE A O 1
ATOM 1047 N N . VAL A 1 137 ? 6.190 0.207 -22.825 1.00 85.06 137 VAL A N 1
ATOM 1048 C CA . VAL A 1 137 ? 5.524 0.758 -21.635 1.00 85.06 137 VAL A CA 1
ATOM 1049 C C . VAL A 1 137 ? 4.346 1.651 -22.033 1.00 85.06 137 VAL A C 1
ATOM 1051 O O . VAL A 1 137 ? 3.265 1.513 -21.461 1.00 85.06 137 VAL A O 1
ATOM 1054 N N . ILE A 1 138 ? 4.517 2.523 -23.034 1.00 85.94 138 ILE A N 1
ATOM 1055 C CA . ILE A 1 138 ? 3.438 3.380 -23.549 1.00 85.94 138 ILE A CA 1
ATOM 1056 C C . ILE A 1 138 ? 2.302 2.527 -24.120 1.00 85.94 138 ILE A C 1
ATOM 1058 O O . ILE A 1 138 ? 1.150 2.745 -23.757 1.00 85.94 138 ILE A O 1
ATOM 1062 N N . LEU A 1 139 ? 2.606 1.530 -24.956 1.00 85.81 139 LEU A N 1
ATOM 1063 C CA . LEU A 1 139 ? 1.601 0.632 -25.535 1.00 85.81 139 LEU A CA 1
ATOM 1064 C C . LEU A 1 139 ? 0.794 -0.100 -24.461 1.00 85.81 139 LEU A C 1
ATOM 1066 O O . LEU A 1 139 ? -0.436 -0.073 -24.490 1.00 85.81 139 LEU A O 1
ATOM 1070 N N . ILE A 1 140 ? 1.474 -0.711 -23.488 1.00 84.62 140 ILE A N 1
ATOM 1071 C CA . ILE A 1 140 ? 0.815 -1.401 -22.374 1.00 84.62 140 ILE A CA 1
ATOM 1072 C C . ILE A 1 140 ? -0.038 -0.411 -21.579 1.00 84.62 140 ILE A C 1
ATOM 1074 O O . ILE A 1 140 ? -1.171 -0.732 -21.226 1.00 84.62 140 ILE A O 1
ATOM 1078 N N . SER A 1 141 ? 0.468 0.799 -21.326 1.00 82.94 141 SER A N 1
ATOM 1079 C CA . SER A 1 141 ? -0.283 1.825 -20.604 1.00 82.94 141 SER A CA 1
ATOM 1080 C C . SER A 1 141 ? -1.547 2.239 -21.354 1.00 82.94 141 SER A C 1
ATOM 1082 O O . SER A 1 141 ? -2.597 2.324 -20.729 1.00 82.94 141 SER A O 1
ATOM 1084 N N . VAL A 1 142 ? -1.479 2.459 -22.670 1.00 87.38 142 VAL A N 1
ATOM 1085 C CA . VAL A 1 142 ? -2.648 2.811 -23.492 1.00 87.38 142 VAL A CA 1
ATOM 1086 C C . VAL A 1 142 ? -3.685 1.689 -23.467 1.00 87.38 142 VAL A C 1
ATOM 1088 O O . VAL A 1 142 ? -4.854 1.950 -23.194 1.00 87.38 142 VAL A O 1
ATOM 1091 N N . VAL A 1 143 ? -3.264 0.434 -23.663 1.00 84.75 143 VAL A N 1
ATOM 1092 C CA . VAL A 1 143 ? -4.163 -0.733 -23.600 1.00 84.75 143 VAL A CA 1
ATOM 1093 C C . VAL A 1 143 ? -4.833 -0.845 -22.229 1.00 84.75 143 VAL A C 1
ATOM 1095 O O . VAL A 1 143 ? -6.027 -1.122 -22.139 1.00 84.75 143 VAL A O 1
ATOM 1098 N N . ASN A 1 144 ? -4.083 -0.615 -21.151 1.00 81.81 144 ASN A N 1
ATOM 1099 C CA . ASN A 1 144 ? -4.610 -0.731 -19.796 1.00 81.81 144 ASN A CA 1
ATOM 1100 C C . ASN A 1 144 ? -5.571 0.416 -19.435 1.00 8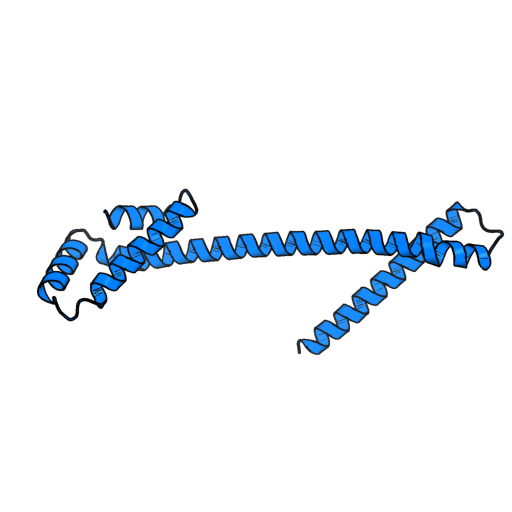1.81 144 ASN A C 1
ATOM 1102 O O . ASN A 1 144 ? -6.491 0.202 -18.649 1.00 81.81 144 ASN A O 1
ATOM 1106 N N . THR A 1 145 ? -5.384 1.610 -20.009 1.00 81.25 145 THR A N 1
ATOM 1107 C CA . THR A 1 145 ? -6.331 2.728 -19.874 1.00 81.25 145 THR A CA 1
ATOM 1108 C C . THR A 1 145 ? -7.638 2.421 -20.602 1.00 81.25 145 THR A C 1
ATOM 1110 O O . THR A 1 145 ? -8.694 2.529 -19.995 1.00 81.25 145 THR A O 1
ATOM 1113 N N . ILE A 1 146 ? -7.568 1.933 -21.847 1.00 83.38 146 ILE A N 1
ATOM 1114 C CA . ILE A 1 146 ? -8.752 1.566 -22.646 1.00 83.38 146 ILE A CA 1
ATOM 1115 C C . ILE A 1 146 ? -9.558 0.435 -21.988 1.00 83.38 146 ILE A C 1
ATOM 1117 O O . ILE A 1 146 ? -10.770 0.387 -22.117 1.00 83.38 146 ILE A O 1
ATOM 1121 N N . ARG A 1 147 ? -8.900 -0.487 -21.274 1.00 69.62 147 ARG A N 1
ATOM 1122 C CA . ARG A 1 147 ? -9.567 -1.614 -20.597 1.00 69.62 147 ARG A CA 1
ATOM 1123 C C . ARG A 1 147 ? -10.219 -1.242 -19.256 1.00 69.62 147 ARG A C 1
ATOM 1125 O O . ARG A 1 147 ? -10.942 -2.061 -18.695 1.00 69.62 147 ARG A O 1
ATOM 1132 N N . LYS A 1 148 ? -9.875 -0.083 -18.686 1.00 63.38 148 LYS A N 1
ATOM 1133 C CA . LYS A 1 148 ? -10.426 0.402 -17.410 1.00 63.38 148 LYS A CA 1
ATOM 1134 C C . LYS A 1 148 ? -11.650 1.303 -17.584 1.00 63.38 148 LYS A C 1
ATOM 1136 O O . LYS A 1 148 ? -12.360 1.486 -16.597 1.00 63.38 148 LYS A O 1
ATOM 1141 N N . GLU A 1 149 ? -11.852 1.860 -18.777 1.00 52.50 149 GLU A N 1
ATOM 1142 C CA . GLU A 1 149 ? -13.121 2.468 -19.210 1.00 52.50 149 GLU A CA 1
ATOM 1143 C C . GLU A 1 149 ? -14.137 1.383 -19.593 1.00 52.50 149 GLU A C 1
ATOM 1145 O O . GLU A 1 149 ? -15.334 1.588 -19.290 1.00 52.50 149 GLU A O 1
#

Radius of gyration: 30.79 Å; Cα contacts (8 Å, |Δi|>4): 92; chains: 1; bounding box: 67×22×76 Å

Mean predicted aligned error: 13.99 Å

pLDDT: mean 75.57, std 8.65, range [49.47, 89.44]

Foldseek 3Di:
DDLVVLLVCLVPPPDPVSLVVSLVVLVVVVCVLPVPPPCVVVSVVSVVVCVVVVNPVSSVVSNVSSVVVVVVVVVVVVVVVVVVVVVVVVVVLLVQLLCCLVPPQLVVCCVVPVPDDSVVSSVVSSVVSNVVSVVVVVVVVVVVVVVVD

=== Feature glossary ===
Annotated list of the representations used here:

Nearest PDB structures. The Foldseek neighbor list gives the closest experimentally determined structures in the PDB, ranked by structural alignment. TM-score near 1 means near-identical fold; near 0.3 means only rough topology match. This is how one finds what a novel AlphaFold prediction most resembles in the solved-structure universe.

Foldseek 3Di. Foldseek's 3Di representation compresses backbone geometry into a per-residue letter drawn from a learned twenty-state alphabet. It captures the tertiary interaction pattern around each residue — which residues are packed against it in space, regardless of where they are in sequence.

Radius of gyration, Cα contacts, bounding box. Radius of gyration (Rg) is the root-mean-square distance of Cα atoms from their centroid — a single number for overall size and compactness. A globular domain of N residues has Rg ≈ 2.2·N^0.38 Å; an extended or disordered chain has a much larger Rg. The Cα contact count is the number of residue pairs whose Cα atoms are within 8 Å and are more than four positions apart in sequence — a standard proxy for tertiary packing density. The bounding box is the smallest axis-aligned box enclosing all Cα atoms.

InterPro / GO / CATH / organism. The annotation block draws on four external resources. InterPro: which protein families and domains the sequence belongs to. GO: standardized terms for what the protein does, what process it participates in, and where in the cell it acts. CATH: which structural fold it has in the CATH hierarchy. Organism: the species of origin.

mmCIF coordinates. The mmCIF block holds the 3D Cartesian coordinates of each backbone atom (N, Cα, C, O) in ångströms. mmCIF is the PDB's canonical archive format — a tagged-loop text representation of the atomic model.

pLDDT. pLDDT is the predicted lDDT-Cα score: AlphaFold's confidence that the local environment of each residue (all inter-atomic distances within 15 Å) is correctly placed. It is a per-residue number between 0 and 100, with higher meaning more reliable.

Backbone torsions (φ/ψ). φ (phi) and ψ (psi) are the two rotatable backbone dihedrals per residue: φ is the C(i-1)–N–Cα–C torsion, ψ is the N–Cα–C–N(i+1) torsion, both in degrees on (−180°, 180°]. α-helical residues cluster near (−60°, −45°); β-strand residues near (−120°, +130°). A Ramachandran plot is simply a scatter of (φ, ψ) for every residue.

B-factor. For experimental (PDB) structures, the B-factor (temperature factor) quantifies the positional spread of each atom in the crystal — a combination of thermal vibration and static disorder — in units of Å². High B-factors mark flexible loops or poorly resolved regions; low B-factors mark the rigid, well-ordered core.

Secondary structure (3-state, P-SEA). SS3 is a coarse helix/strand/coil call (letters a/b/c) made by the P-SEA algorithm from inter-Cα distances and dihedrals. It is less detailed than DSSP but needs only Cα positions.

Predicted aligned error. Predicted aligned error is AlphaFold's pairwise confidence. Unlike pLDDT (per-residue), PAE is per-residue-pair and captures whether two parts of the structure are correctly placed relative to each other. Units are ångströms of expected positional error.

Solvent-accessible surface area. Solvent-accessible surface area (SASA) is the area in Å² traced out by the centre of a 1.4 Å probe sphere (a water molecule) rolled over the protein's van der Waals surface (Shrake–Rupley / Lee–Richards construction). Buried residues have near-zero SASA; fully exposed residues can exceed 200 Å². The total SASA scales roughly with the number of surface residues.

Secondary structure (8-state, DSSP). The SS8 string is DSSP's per-residue secondary-structure call. α-helix (H) means an i→i+4 H-bond ladder; β-strand (E) means the residue participates in a β-sheet; 3₁₀ (G) and π (I) are tighter and wider helices; T/S are turns/bends; '-' is loop.

Rendered structure images. Structure images are PyMOL renders from six orthogonal camera directions. Cartoon representation draws helices as coils and strands as arrows; sticks shows the backbone as bonds; surface shows the solvent-excluded envelope. Rainbow coloring maps sequence position to hue (blue→red, N→C); chain coloring assigns a distinct color per polypeptide.

Sequence. The amino-acid sequence is the protein's primary structure: the linear order of residues from the N-terminus to the C-terminus, written in one-letter code. Everything else here — the 3D coordinates, the secondary structure, the domain annotations — is ultimately a consequence of this string.

Contact-map, Ramachandran, and PAE plots. Three diagnostic plots accompany the record. The Cα contact map visualizes the tertiary structure as a 2D adjacency matrix (8 Å cutoff, sequence-local contacts suppressed). The Ramachandran plot shows the distribution of backbone (φ, ψ) torsions, with points in the α and β basins reflecting secondary structure content. The PAE plot shows AlphaFold's inter-residue confidence as a color matrix.